Protein 3AI6 (pdb70)

Organism: Saimiriine herpesvirus 2 (NCBI:txid10381)

Foldseek 3Di:
DAPQAPAPD/DAPAPQAPD/DQAPAPQPD/DAPAPAPPD/DAPAPAPD/DQAPPAAPD

Radius of gyration: 22.97 Å; Cα contacts (8 Å, |Δi|>4): 149; chains: 6; bounding box: 13×13×76 Å

Structure (mmCIF, N/CA/C/O backbone):
data_3AI6
#
_entry.id   3AI6
#
_cell.length_a   26.362
_cell.length_b   25.920
_cell.length_c   80.158
_cell.angle_alpha   90.00
_cell.angle_beta   90.03
_cell.angle_gamma   90.00
#
_symmetry.space_group_name_H-M   'P 1 21 1'
#
loop_
_entity.id
_entity.type
_entity.pdbx_description
1 polymer 'collagen-like peptide'
2 water water
#
loop_
_atom_site.group_PDB
_atom_site.id
_atom_site.type_symbol
_atom_site.label_atom_id
_atom_site.label_alt_id
_atom_site.label_comp_id
_atom_site.label_asym_id
_atom_site.label_entity_id
_atom_site.label_seq_id
_atom_site.pdbx_PDB_ins_code
_atom_site.Cartn_x
_atom_site.Cartn_y
_atom_site.Cartn_z
_atom_site.occupancy
_atom_site.B_iso_or_equiv
_atom_site.auth_seq_id
_atom_site.auth_comp_id
_atom_site.auth_asym_id
_atom_site.auth_atom_id
_atom_site.pdbx_PDB_model_num
ATOM 15 N N . GLY A 1 3 ? 0.558 -0.649 -24.682 1.00 16.16 3 GLY A N 1
ATOM 16 C CA . GLY A 1 3 ? 0.071 0.522 -24.005 1.00 19.56 3 GLY A CA 1
ATOM 17 C C . GLY A 1 3 ? -0.802 0.213 -22.819 1.00 16.35 3 GLY A C 1
ATOM 18 O O . GLY A 1 3 ? -1.082 -0.923 -22.438 1.00 15.25 3 GLY A O 1
ATOM 33 N N . GLY A 1 6 ? 0.406 0.697 -16.193 1.00 10.41 6 GLY A N 1
ATOM 34 C CA . GLY A 1 6 ? 1.045 1.707 -15.355 1.00 9.30 6 GLY A CA 1
ATOM 35 C C . GLY A 1 6 ? 0.174 2.097 -14.170 1.00 9.08 6 GLY A C 1
ATOM 36 O O . GLY A 1 6 ? -0.834 1.507 -13.885 1.00 9.83 6 GLY A O 1
ATOM 51 N N . GLY A 1 9 ? 1.396 1.364 -7.525 1.00 9.14 9 GLY A N 1
A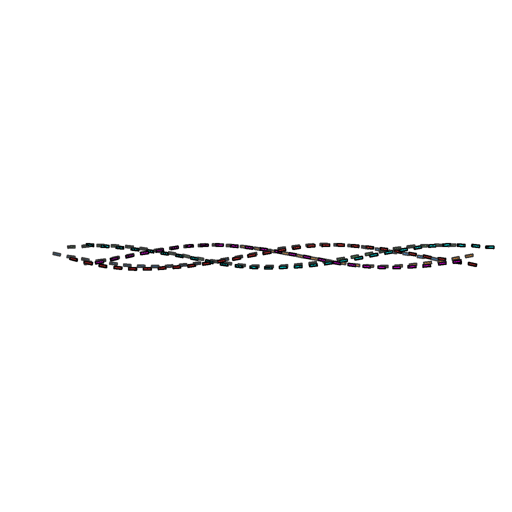TOM 52 C CA . GLY A 1 9 ? 2.668 1.679 -6.832 1.00 8.99 9 GLY A CA 1
ATOM 53 C C . GLY A 1 9 ? 2.488 2.543 -5.628 1.00 7.75 9 GLY A C 1
ATOM 54 O O . GLY A 1 9 ? 1.383 3.004 -5.258 1.00 8.82 9 GLY A O 1
ATOM 69 N N . GLY A 1 12 ? 2.720 1.156 0.993 1.00 8.70 12 GLY A N 1
ATOM 70 C CA . GLY A 1 12 ? 3.605 0.356 1.788 1.00 9.17 12 GLY A CA 1
ATOM 71 C C . GLY A 1 12 ? 4.171 1.051 3.000 1.00 9.63 12 GLY A C 1
ATOM 72 O O . GLY A 1 12 ? 3.864 2.208 3.284 1.00 8.77 12 GLY A O 1
ATOM 87 N N . GLY A 1 15 ? 3.139 -0.167 9.621 1.00 9.05 15 GLY A N 1
ATOM 88 C CA . GLY A 1 15 ? 3.113 -1.375 10.463 1.00 10.84 15 GLY A CA 1
ATOM 89 C C . GLY A 1 15 ? 4.122 -1.247 11.590 1.00 9.12 15 GLY A C 1
ATOM 90 O O . GLY A 1 15 ? 4.708 -0.206 11.872 1.00 10.59 15 GLY A O 1
ATOM 105 N N . GLY A 1 18 ? 2.679 -1.011 18.169 1.00 11.19 18 GLY A N 1
ATOM 106 C CA . GLY A 1 18 ? 1.648 -1.752 18.894 1.00 11.61 18 GLY A CA 1
ATOM 107 C C . GLY A 1 18 ? 2.176 -2.484 20.091 1.00 12.30 18 GLY A C 1
ATOM 108 O O . GLY A 1 18 ? 3.315 -2.338 20.421 1.00 12.20 18 GLY A O 1
ATOM 123 N N . GLY A 1 21 ? 1.270 -1.289 26.663 1.00 15.46 21 GLY A N 1
ATOM 124 C CA . GLY A 1 21 ? 0.101 -0.881 27.455 1.00 15.58 21 GLY A CA 1
ATOM 125 C C . GLY A 1 21 ? -0.098 -1.831 28.612 1.00 20.83 21 GLY A C 1
ATOM 126 O O . GLY A 1 21 ? 0.705 -2.711 28.898 1.00 25.37 21 GLY A O 1
ATOM 141 N N . GLY A 1 24 ? 0.439 -0.737 35.313 1.00 34.44 24 GLY A N 1
ATOM 142 C CA . GLY A 1 24 ? 0.030 0.479 35.982 1.00 37.57 24 GLY A CA 1
ATOM 143 C C . GLY A 1 24 ? -0.803 0.213 37.218 1.00 32.14 24 GLY A C 1
ATOM 144 O O . GLY A 1 24 ? -1.019 -0.931 37.633 1.00 42.34 24 GLY A O 1
ATOM 159 N N . GLY A 1 27 ? 0.371 0.680 43.926 0.50 22.17 27 GLY A N 1
ATOM 160 C CA . GLY A 1 27 ? 0.971 1.705 44.751 0.50 19.95 27 GLY A CA 1
ATOM 161 C C . GLY A 1 27 ? 0.128 2.121 45.942 0.50 14.50 27 GLY A C 1
ATOM 162 O O . GLY A 1 27 ? -0.917 1.555 46.227 0.50 12.61 27 GLY A O 1
ATOM 191 N N A GLY B 1 3 ? 3.122 -0.014 -30.298 0.50 10.57 3 GLY B N 1
ATOM 192 N N B GLY B 1 3 ? 2.602 -1.024 -21.796 0.50 13.38 3 GLY B N 1
ATOM 193 C CA A GLY B 1 3 ? 3.109 -1.223 -29.509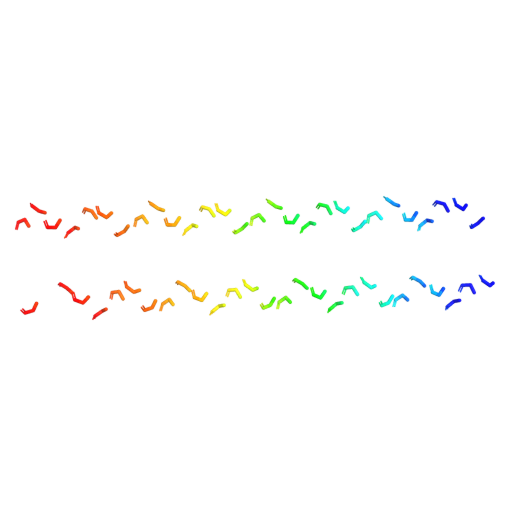 0.50 12.49 3 GLY B CA 1
ATOM 194 C CA B GLY B 1 3 ? 1.599 -1.747 -21.088 0.50 13.70 3 GLY B CA 1
ATOM 195 C C A GLY B 1 3 ? 4.075 -1.145 -28.346 0.50 10.19 3 GLY B C 1
ATOM 196 C C B GLY B 1 3 ? 2.151 -2.491 -19.910 0.50 12.41 3 GLY B C 1
ATOM 197 O O A GLY B 1 3 ? 4.603 -0.071 -28.055 0.50 11.91 3 GLY B O 1
ATOM 198 O O B GLY B 1 3 ? 3.315 -2.387 -19.568 0.50 11.83 3 GLY B O 1
ATOM 227 N N A GLY B 1 6 ? 2.602 -1.024 -21.796 0.50 13.38 6 GLY B N 1
ATOM 228 N N B GLY B 1 6 ? 1.321 -1.397 -13.288 0.50 8.99 6 GLY B N 1
ATOM 229 C CA A GLY B 1 6 ? 1.599 -1.747 -21.088 0.50 13.70 6 GLY B CA 1
ATOM 230 C CA B GLY B 1 6 ? 0.173 -1.052 -12.453 0.50 7.91 6 GLY B CA 1
ATOM 231 C C A GLY B 1 6 ? 2.151 -2.491 -19.910 0.50 12.41 6 GLY B C 1
ATOM 232 C C B GLY B 1 6 ? 0.010 -1.984 -11.276 0.50 8.90 6 GLY B C 1
ATOM 233 O O A GLY B 1 6 ? 3.315 -2.387 -19.568 0.50 11.83 6 GLY B O 1
ATOM 234 O O B GLY B 1 6 ? 0.891 -2.844 -11.046 0.50 9.28 6 GLY B O 1
ATOM 263 N N A GLY B 1 9 ? 1.321 -1.397 -13.288 0.50 8.99 9 GLY B N 1
ATOM 264 N N B GLY B 1 9 ? 0.535 -0.718 -4.706 0.50 9.70 9 GLY B N 1
ATOM 265 C CA A GLY B 1 9 ? 0.173 -1.052 -12.453 0.50 7.91 9 GLY B CA 1
ATOM 266 C CA B GLY B 1 9 ? 0.015 0.515 -4.053 0.50 10.97 9 GLY B CA 1
ATOM 267 C C A GLY B 1 9 ? 0.010 -1.984 -11.276 0.50 8.90 9 GLY B C 1
ATOM 268 C C B GLY B 1 9 ? -0.800 0.169 -2.849 0.50 9.62 9 GLY B C 1
ATOM 269 O O A GLY B 1 9 ? 0.891 -2.844 -11.046 0.50 9.28 9 GLY B O 1
ATOM 270 O O B GLY B 1 9 ? -1.079 -0.968 -2.463 0.50 10.05 9 GLY B O 1
ATOM 299 N N A GLY B 1 12 ? 0.535 -0.718 -4.706 0.50 9.70 12 GLY B N 1
ATOM 300 N N B GLY B 1 12 ? 0.406 0.691 3.778 0.50 9.07 12 GLY B N 1
ATOM 301 C CA A GLY B 1 12 ? 0.015 0.515 -4.053 0.50 10.97 12 GLY B CA 1
ATOM 302 C CA B GLY B 1 12 ? 1.038 1.671 4.643 0.50 8.37 12 GLY B CA 1
ATOM 303 C C A GLY B 1 12 ? -0.800 0.169 -2.849 0.50 9.62 12 GLY B C 1
ATOM 304 C C B GLY B 1 12 ? 0.174 2.089 5.840 0.50 7.17 12 GLY B C 1
ATOM 305 O O A GLY B 1 12 ? -1.079 -0.968 -2.463 0.50 10.05 12 GLY B O 1
ATOM 306 O O B GLY B 1 12 ? -0.843 1.501 6.111 0.50 8.22 12 GLY B O 1
ATOM 335 N N A GLY B 1 15 ? 0.406 0.691 3.778 0.50 9.07 15 GLY B N 1
ATOM 336 N N B GLY B 1 15 ? 1.423 1.376 12.484 0.50 9.04 15 GLY B N 1
ATOM 337 C CA A GLY B 1 15 ? 1.038 1.671 4.643 0.50 8.37 15 GLY B CA 1
ATOM 338 C CA B GLY B 1 15 ? 2.663 1.663 13.185 0.50 9.09 15 GLY B CA 1
ATOM 339 C C A GLY B 1 15 ? 0.174 2.089 5.840 0.50 7.17 15 GLY B C 1
ATOM 340 C C B GLY B 1 15 ? 2.488 2.545 14.408 0.50 8.61 15 GLY B C 1
ATOM 341 O O A GLY B 1 15 ? -0.843 1.501 6.111 0.50 8.22 15 GLY B O 1
ATOM 342 O O B GLY B 1 15 ? 1.3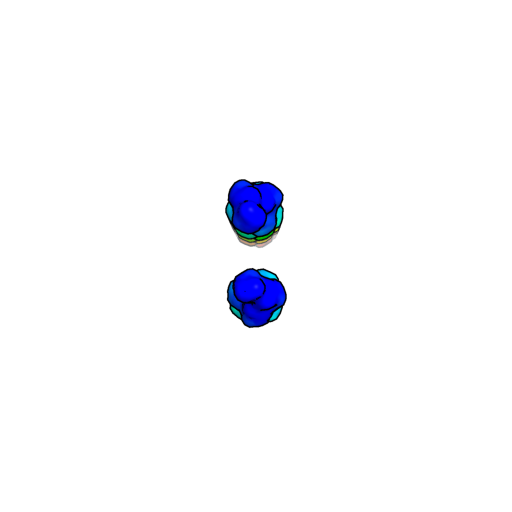91 3.003 14.733 0.50 9.93 15 GLY B O 1
ATOM 371 N N A GLY B 1 18 ? 1.423 1.376 12.484 0.50 9.04 18 GLY B N 1
ATOM 372 N N B GLY B 1 18 ? 2.746 1.196 20.983 0.50 11.46 18 GLY B N 1
ATOM 373 C CA A GLY B 1 18 ? 2.663 1.663 13.185 0.50 9.09 18 GLY B CA 1
ATOM 374 C CA B GLY B 1 18 ? 3.567 0.343 21.780 0.50 11.86 18 GLY B CA 1
ATOM 375 C C A GLY B 1 18 ? 2.488 2.545 14.408 0.50 8.61 18 GLY B C 1
ATOM 376 C C B GLY B 1 18 ? 4.193 1.052 22.977 0.50 14.00 18 GLY B C 1
ATOM 377 O O A GLY B 1 18 ? 1.391 3.003 14.733 0.50 9.93 18 GLY B O 1
ATOM 378 O O B GLY B 1 18 ? 3.886 2.216 23.254 0.50 12.88 18 GLY B O 1
ATOM 407 N N A GLY B 1 21 ? 2.746 1.196 20.983 0.50 11.46 21 GLY B N 1
ATOM 408 N N B GLY B 1 21 ? 3.216 -0.065 29.710 0.50 18.71 21 GLY B N 1
ATOM 409 C CA A GLY B 1 21 ? 3.567 0.343 21.780 0.50 11.86 21 GLY B CA 1
ATOM 410 C CA B GLY B 1 21 ? 3.180 -1.339 30.439 0.50 21.66 21 GLY B CA 1
ATOM 411 C C A GLY B 1 21 ? 4.193 1.052 22.977 0.50 14.00 21 GLY B C 1
ATOM 412 C C B GLY B 1 21 ? 4.146 -1.269 31.610 0.50 19.43 21 GLY B C 1
ATOM 413 O O A GLY B 1 21 ? 3.886 2.216 23.254 0.50 12.88 21 GLY B O 1
ATOM 414 O O B GLY B 1 21 ? 4.777 -0.220 31.799 0.50 35.45 21 GLY B O 1
ATOM 443 N N A GLY B 1 24 ? 3.216 -0.065 29.710 0.50 18.71 24 GLY B N 1
ATOM 444 N N B GLY B 1 24 ? 2.606 -1.071 38.289 0.50 30.17 24 GLY B N 1
ATOM 445 C CA A GLY B 1 24 ? 3.180 -1.339 30.439 0.50 21.66 24 GLY B CA 1
ATOM 446 C CA B GLY B 1 24 ? 1.564 -1.826 38.975 0.50 37.62 24 GLY B CA 1
ATOM 447 C C A GLY B 1 24 ? 4.146 -1.269 31.610 0.50 19.43 24 GLY B C 1
ATOM 448 C C B GLY B 1 24 ? 2.072 -2.558 40.201 0.50 37.96 24 GLY B C 1
ATOM 449 O O A GLY B 1 24 ? 4.777 -0.220 31.799 0.50 35.45 24 GLY B O 1
ATOM 450 O O B GLY B 1 24 ? 3.263 -2.489 40.578 0.50 40.07 24 GLY B O 1
ATOM 479 N N A GLY B 1 27 ? 2.606 -1.071 38.289 0.50 30.17 27 GLY B N 1
ATOM 480 N N B GLY B 1 27 ? 1.381 -1.445 46.864 0.50 12.93 27 GLY B N 1
ATOM 481 C CA A GLY B 1 27 ? 1.564 -1.826 38.975 0.50 37.62 27 GLY B CA 1
ATOM 482 C CA B GLY B 1 27 ? 0.215 -1.014 47.601 0.50 11.67 27 GLY B CA 1
ATOM 483 C C A GLY B 1 27 ? 2.072 -2.558 40.201 0.50 37.96 27 GLY B C 1
ATOM 484 C C B GLY B 1 27 ? -0.011 -1.884 48.847 0.50 11.64 27 GLY B C 1
ATOM 485 O O A GLY B 1 27 ? 3.263 -2.489 40.578 0.50 40.07 27 GLY B O 1
ATOM 486 O O B GLY B 1 27 ? 0.841 -2.697 49.193 0.50 15.84 27 GLY B O 1
ATOM 501 N N . GLY C 1 3 ? 1.332 1.397 -27.492 1.00 14.50 3 GLY C N 1
ATOM 502 C CA . GLY C 1 3 ? 2.591 1.705 -26.835 1.00 13.43 3 GLY C CA 1
ATOM 503 C C . GLY C 1 3 ? 2.385 2.562 -25.611 1.00 12.73 3 GLY C C 1
ATOM 504 O O . GLY C 1 3 ? 1.298 3.035 -25.271 1.00 14.32 3 GLY C O 1
ATOM 519 N N . GLY C 1 6 ? 2.700 1.203 -18.982 1.00 10.96 6 GLY C N 1
ATOM 520 C CA . GLY C 1 6 ? 3.547 0.347 -18.208 1.00 10.88 6 GLY C CA 1
ATOM 521 C C . GLY C 1 6 ? 4.160 1.054 -17.010 1.00 11.27 6 GLY C C 1
ATOM 522 O O . GLY C 1 6 ? 3.841 2.210 -16.684 1.00 11.21 6 GLY C O 1
ATOM 537 N N . GLY C 1 9 ? 3.136 -0.158 -10.353 1.00 8.75 9 GLY C N 1
ATOM 538 C CA . GLY C 1 9 ? 3.182 -1.410 -9.605 1.00 10.21 9 GLY C CA 1
ATOM 539 C C . GLY C 1 9 ? 4.134 -1.262 -8.417 1.00 8.60 9 GLY C C 1
ATOM 540 O O . GLY C 1 9 ? 4.688 -0.236 -8.132 1.00 10.25 9 GLY C O 1
ATOM 555 N N . GLY C 1 12 ? 2.636 -1.039 -1.842 1.00 10.06 12 GLY C N 1
ATOM 556 C CA . GLY C 1 12 ? 1.632 -1.760 -1.132 1.00 9.20 12 GLY C CA 1
ATOM 557 C C . GLY C 1 12 ? 2.156 -2.537 0.090 1.00 10.12 12 GLY C C 1
ATOM 558 O O . GLY C 1 12 ? 3.314 -2.371 0.436 1.00 9.15 12 GLY C O 1
ATOM 573 N N . GLY C 1 15 ? 1.305 -1.387 6.704 1.00 8.55 15 GLY C N 1
ATOM 574 C CA . GLY C 1 15 ? 0.204 -1.030 7.546 1.00 7.49 15 GLY C CA 1
ATOM 575 C C . GLY C 1 15 ? 0.036 -1.983 8.720 1.00 8.92 15 GLY C C 1
ATOM 576 O O . GLY C 1 15 ? 0.871 -2.835 8.969 1.00 9.80 15 GLY C O 1
ATOM 591 N N . GLY C 1 18 ? 0.546 -0.689 15.240 1.00 11.05 18 GLY C N 1
ATOM 592 C CA . GLY C 1 18 ? 0.072 0.465 15.976 1.00 13.56 18 GLY C CA 1
ATOM 593 C C . GLY C 1 18 ? -0.787 0.135 17.171 1.00 12.25 18 GLY C C 1
ATOM 594 O O . GLY C 1 18 ? -1.048 -0.991 17.574 1.00 12.48 18 GLY C O 1
ATOM 609 N N . GLY C 1 21 ? 0.373 0.688 23.788 1.00 12.63 21 GLY C N 1
ATOM 610 C CA . GLY C 1 21 ? 1.016 1.759 24.573 1.00 12.87 21 GLY C CA 1
ATOM 611 C C . GLY C 1 21 ? 0.219 2.170 25.787 1.00 12.45 21 GLY C C 1
ATOM 612 O O . GLY C 1 21 ? -0.828 1.612 26.117 1.00 13.65 21 GLY C O 1
ATOM 627 N N . GLY C 1 24 ? 1.459 1.367 32.499 1.00 19.13 24 GLY C N 1
ATOM 628 C CA . GLY C 1 24 ? 2.703 1.614 33.234 1.00 19.90 24 GLY C CA 1
ATOM 629 C C . GLY C 1 24 ? 2.518 2.514 34.448 1.00 20.89 24 GLY C C 1
ATOM 630 O O . GLY C 1 24 ? 1.415 2.950 34.767 1.00 22.54 24 GLY C O 1
ATOM 645 N N . GLY C 1 27 ? 2.791 1.225 41.111 0.50 28.81 27 GLY C N 1
ATOM 646 C CA . GLY C 1 27 ? 3.610 0.331 41.909 0.50 21.86 27 GLY C CA 1
ATOM 647 C C . GLY C 1 27 ? 4.183 1.021 43.130 0.50 20.65 27 GLY C C 1
ATOM 648 O O . GLY C 1 27 ? 3.835 2.162 43.430 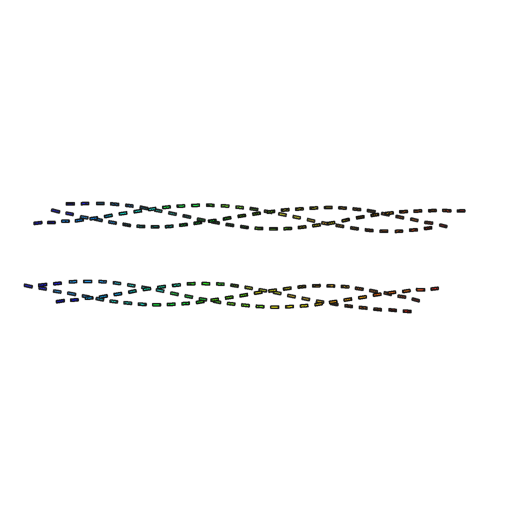0.50 17.08 27 GLY C O 1
ATOM 663 N N . GLY D 1 3 ? 10.649 -10.384 -28.888 1.00 20.31 3 GLY D N 1
ATOM 664 C CA . GLY D 1 3 ? 9.591 -9.590 -28.305 1.00 18.79 3 GLY D CA 1
ATOM 665 C C . GLY D 1 3 ? 9.056 -10.235 -27.010 1.00 16.20 3 GLY D C 1
ATOM 666 O O . GLY D 1 3 ? 9.453 -11.325 -26.598 1.00 22.79 3 GLY D O 1
ATOM 681 N N . GLY D 1 6 ? 10.036 -9.105 -20.370 1.00 11.28 6 GLY D N 1
ATOM 682 C CA . GLY D 1 6 ? 10.050 -7.901 -19.571 1.00 9.92 6 GLY D CA 1
ATOM 683 C C . GLY D 1 6 ? 9.049 -7.989 -18.405 1.00 9.79 6 GLY D C 1
ATOM 684 O O . GLY D 1 6 ? 8.478 -9.045 -18.174 1.00 9.71 6 GLY D O 1
ATOM 699 N N . GLY D 1 9 ? 10.602 -8.194 -11.864 1.00 10.06 9 GLY D N 1
ATOM 700 C CA . GLY D 1 9 ? 11.610 -7.491 -11.132 1.00 9.53 9 GLY D CA 1
ATOM 701 C C . GLY D 1 9 ? 11.067 -6.755 -9.943 1.00 8.26 9 GLY D C 1
ATOM 702 O O . GLY D 1 9 ? 9.909 -6.824 -9.565 1.00 10.82 9 GLY D O 1
ATOM 717 N N . GLY D 1 12 ? 11.865 -7.940 -3.324 1.00 7.76 12 GLY D N 1
ATOM 718 C CA . GLY D 1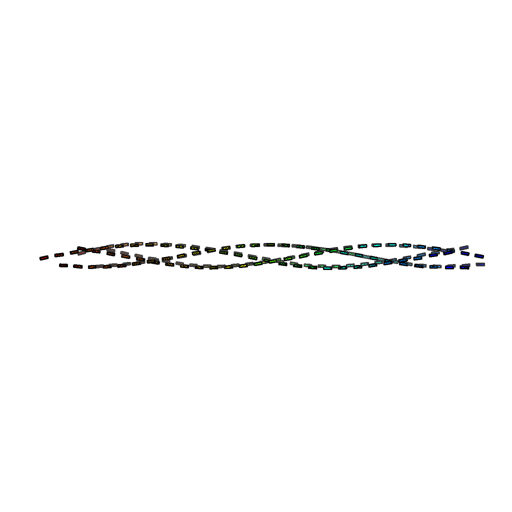 12 ? 13.047 -8.220 -2.535 1.00 9.03 12 GLY D CA 1
ATOM 719 C C . GLY D 1 12 ? 13.182 -7.270 -1.349 1.00 6.87 12 GLY D C 1
ATOM 720 O O . GLY D 1 12 ? 12.360 -6.432 -1.047 1.00 7.51 12 GLY D O 1
ATOM 735 N N . GLY D 1 15 ? 12.647 -8.591 5.269 1.00 9.88 15 GLY D N 1
ATOM 736 C CA . GLY D 1 15 ? 13.104 -9.776 5.949 1.00 9.34 15 GLY D CA 1
ATOM 737 C C . GLY D 1 15 ? 14.000 -9.419 7.112 1.00 11.27 15 GLY D C 1
ATOM 738 O O . GLY D 1 15 ? 14.189 -8.232 7.465 1.00 12.97 15 GLY D O 1
ATOM 753 N N . GLY D 1 18 ? 12.737 -9.982 13.782 1.00 9.17 18 GLY D N 1
ATOM 754 C CA . GLY D 1 18 ? 12.061 -10.940 14.658 1.00 10.72 18 GLY D CA 1
ATOM 755 C C . GLY D 1 18 ? 12.967 -11.313 15.826 1.00 9.98 18 GLY D C 1
ATOM 756 O O . GLY D 1 18 ? 14.028 -10.745 16.048 1.00 9.09 18 GLY D O 1
ATOM 771 N N . GLY D 1 21 ? 11.776 -10.604 22.505 1.00 12.54 21 GLY D N 1
ATOM 772 C CA . GLY D 1 21 ? 10.461 -10.793 23.171 1.00 13.67 21 GLY D CA 1
ATOM 773 C C . GLY D 1 21 ? 10.626 -11.722 24.356 1.00 17.19 21 GLY D C 1
ATOM 774 O O . GLY D 1 21 ? 11.700 -12.216 24.722 1.00 17.39 21 GLY D O 1
ATOM 789 N N . GLY D 1 24 ? 10.421 -10.462 31.054 1.00 26.70 24 GLY D N 1
ATOM 790 C CA . GLY D 1 24 ? 9.400 -9.695 31.755 1.00 23.65 24 GLY D CA 1
ATOM 791 C C . GLY D 1 24 ? 8.936 -10.430 32.992 1.00 24.16 24 GLY D C 1
ATOM 792 O O . GLY D 1 24 ? 9.363 -11.527 33.274 1.00 40.85 24 GLY D O 1
ATOM 807 N N . GLY D 1 27 ? 10.018 -9.065 39.657 0.50 34.82 27 GLY D N 1
ATOM 808 C CA . GLY D 1 27 ? 10.037 -7.819 40.403 0.50 29.06 27 GLY D CA 1
ATOM 809 C C . GLY D 1 27 ? 9.096 -7.826 41.585 0.50 26.58 27 GLY D C 1
ATOM 810 O O . GLY D 1 27 ? 8.488 -8.829 41.939 0.50 16.33 27 GLY D O 1
ATOM 825 N N . GLY E 1 3 ? 12.740 -9.932 -26.117 1.00 12.24 3 GLY E N 1
ATOM 826 C CA . GLY E 1 3 ? 12.078 -10.924 -25.319 1.00 15.00 3 GLY E CA 1
ATOM 827 C C . GLY E 1 3 ? 12.934 -11.310 -24.130 1.00 12.44 3 GLY E C 1
ATOM 828 O O . GLY E 1 3 ? 13.978 -10.713 -23.875 1.00 13.74 3 GLY E O 1
ATOM 843 N N . GLY E 1 6 ? 11.774 -10.641 -17.449 1.00 13.02 6 GLY E N 1
ATOM 844 C CA . GLY E 1 6 ? 10.549 -10.809 -16.716 1.00 12.29 6 GLY E CA 1
ATOM 845 C C . GLY E 1 6 ? 10.697 -11.789 -15.563 1.00 13.43 6 GLY E C 1
ATOM 846 O O . GLY E 1 6 ? 11.764 -12.252 -15.207 1.00 13.75 6 GLY E O 1
ATOM 861 N N . GLY E 1 9 ? 10.489 -10.427 -8.993 1.00 10.29 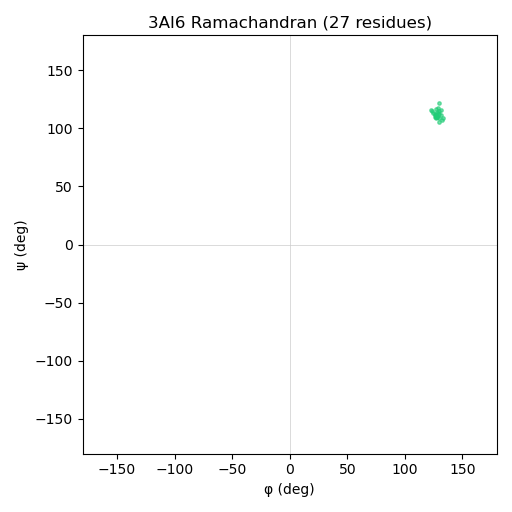9 GLY E N 1
ATOM 862 C CA . GLY E 1 9 ? 9.587 -9.542 -8.224 1.00 9.82 9 GLY E CA 1
ATOM 863 C C . GLY E 1 9 ? 9.061 -10.307 -7.013 1.00 8.68 9 GLY E C 1
ATOM 864 O O . GLY E 1 9 ? 9.422 -11.427 -6.654 1.00 11.66 9 GLY E O 1
ATOM 879 N N . GLY E 1 12 ? 10.023 -9.092 -0.378 1.00 8.99 12 GLY E N 1
ATOM 880 C CA . GLY E 1 12 ? 10.044 -7.903 0.433 1.00 7.39 12 GLY E CA 1
ATOM 881 C C . GLY E 1 12 ? 9.018 -7.990 1.586 1.00 7.61 12 GLY E C 1
ATOM 882 O O . GLY E 1 12 ? 8.480 -9.067 1.849 1.00 7.45 12 GLY E O 1
ATOM 897 N N . GLY E 1 15 ? 10.622 -8.177 8.120 1.00 9.21 15 GLY E N 1
ATOM 898 C CA . GLY E 1 15 ? 11.641 -7.485 8.855 1.00 9.09 15 GLY E CA 1
ATOM 899 C C . GLY E 1 15 ? 11.073 -6.751 10.043 1.00 8.49 15 GLY E C 1
ATOM 900 O O . GLY E 1 15 ? 9.917 -6.814 10.362 1.00 10.58 15 GLY E O 1
ATOM 915 N N . GLY E 1 18 ? 11.859 -7.909 16.679 1.00 8.66 18 GLY E N 1
ATOM 916 C CA . GLY E 1 18 ? 13.075 -8.205 17.469 1.00 9.63 18 GLY E CA 1
ATOM 917 C C . GLY E 1 18 ? 13.220 -7.283 18.670 1.00 8.39 18 GLY E C 1
ATOM 918 O O . GLY E 1 18 ? 12.394 -6.438 18.930 1.00 9.60 18 GLY E O 1
ATOM 933 N N . GLY E 1 21 ? 12.671 -8.588 25.315 1.00 12.42 21 GLY E N 1
ATOM 934 C CA . GLY E 1 21 ? 13.105 -9.808 25.949 1.00 12.86 21 GLY E CA 1
ATOM 935 C C . GLY E 1 21 ? 13.960 -9.449 27.147 1.00 18.57 21 GLY E C 1
ATOM 936 O O . GLY E 1 21 ? 14.160 -8.287 27.477 1.00 22.51 21 GLY E O 1
ATOM 951 N N . GLY E 1 24 ? 12.893 -10.215 33.809 1.00 32.17 24 GLY E N 1
ATOM 952 C CA . GLY E 1 24 ? 12.294 -11.331 34.547 1.00 39.58 24 GLY E CA 1
ATOM 953 C C . GLY E 1 24 ? 13.147 -11.623 35.780 1.00 41.52 24 GLY E C 1
ATOM 954 O O . GLY E 1 24 ? 14.235 -11.075 35.877 1.00 41.88 24 GLY E O 1
ATOM 990 N N A GLY F 1 3 ? 10.600 -8.101 -31.865 0.50 13.70 3 GLY F N 1
ATOM 991 N N B GLY F 1 3 ? 11.827 -7.874 -23.319 0.50 11.75 3 GLY F N 1
ATOM 992 C CA A GLY F 1 3 ? 11.706 -7.487 -31.169 0.50 12.87 3 GLY F CA 1
ATOM 993 C CA B GLY F 1 3 ? 12.981 -8.194 -22.500 0.50 12.14 3 GLY F CA 1
ATOM 994 C C A GLY F 1 3 ? 11.211 -6.735 -29.947 0.50 12.19 3 GLY F C 1
ATOM 995 C C B GLY F 1 3 ? 13.154 -7.263 -21.325 0.50 9.74 3 GLY F C 1
ATOM 996 O O A GLY F 1 3 ? 10.020 -6.800 -29.624 0.50 13.33 3 GLY F O 1
ATOM 997 O O B GLY F 1 3 ? 12.336 -6.391 -21.023 0.50 10.94 3 GLY F O 1
ATOM 1026 N N A GLY F 1 6 ? 11.827 -7.874 -23.319 0.50 11.75 6 GLY F N 1
ATOM 1027 N N B GLY F 1 6 ? 12.641 -8.618 -14.720 0.50 10.35 6 GLY F N 1
ATOM 1028 C CA A GLY F 1 6 ? 12.981 -8.194 -22.500 0.50 12.14 6 GLY F CA 1
ATOM 1029 C CA B GLY F 1 6 ? 13.121 -9.780 -14.037 0.50 9.33 6 GLY F CA 1
ATOM 1030 C C A GLY F 1 6 ? 13.154 -7.263 -21.325 0.50 9.74 6 GLY F C 1
ATOM 1031 C C B GLY F 1 6 ? 13.972 -9.435 -12.848 0.50 12.29 6 GLY F C 1
ATOM 1032 O O A GLY F 1 6 ? 12.336 -6.391 -21.023 0.50 10.94 6 GLY F O 1
ATOM 1033 O O B GLY F 1 6 ? 14.216 -8.268 -12.509 0.50 13.69 6 GLY F O 1
ATOM 1062 N N A GLY F 1 9 ? 12.641 -8.618 -14.720 0.50 10.35 9 GLY F N 1
ATOM 1063 N N B GLY F 1 9 ? 12.721 -9.973 -6.185 0.50 7.91 9 GLY F N 1
ATOM 1064 C CA A GLY F 1 9 ? 13.121 -9.780 -14.037 0.50 9.33 9 GLY F CA 1
ATOM 1065 C CA B GLY F 1 9 ? 12.075 -10.942 -5.330 0.50 10.40 9 GLY F CA 1
ATOM 1066 C C A GLY F 1 9 ? 13.972 -9.435 -12.848 0.50 12.29 9 GLY F C 1
ATOM 1067 C C B GLY F 1 9 ? 12.993 -11.329 -4.146 0.50 8.84 9 GLY F C 1
ATOM 1068 O O A GLY F 1 9 ? 14.216 -8.268 -12.509 0.50 13.69 9 GLY F O 1
ATOM 1069 O O B GLY F 1 9 ? 14.031 -10.729 -3.926 0.50 8.74 9 GLY F O 1
ATOM 1098 N N A GLY F 1 12 ? 12.721 -9.973 -6.185 0.50 7.91 12 GLY F N 1
ATOM 1099 N N B GLY F 1 12 ? 11.786 -10.617 2.530 0.50 9.59 12 GLY F N 1
ATOM 1100 C CA A GLY F 1 12 ? 12.075 -10.942 -5.330 0.50 10.40 12 GLY F CA 1
ATOM 1101 C CA B GLY F 1 12 ? 10.542 -10.783 3.240 0.50 9.43 12 GLY F CA 1
ATOM 1102 C C A GLY F 1 12 ? 12.993 -11.329 -4.146 0.50 8.84 12 GLY F C 1
ATOM 1103 C C B GLY F 1 12 ? 10.707 -11.765 4.388 0.50 10.80 12 GLY F C 1
ATOM 1104 O O A GLY F 1 12 ? 14.031 -10.729 -3.926 0.50 8.74 12 GLY F O 1
ATOM 1105 O O B GLY F 1 12 ? 11.807 -12.211 4.704 0.50 11.25 12 GLY F O 1
ATOM 1134 N N A GLY F 1 15 ? 11.786 -10.617 2.530 0.50 9.59 15 GLY F N 1
ATOM 1135 N N B GLY F 1 15 ? 10.526 -10.457 11.024 0.50 9.48 15 GLY F N 1
ATOM 1136 C CA A GLY F 1 15 ? 10.542 -10.783 3.240 0.50 9.43 15 GLY F CA 1
ATOM 1137 C CA B GLY F 1 15 ? 9.595 -9.581 11.728 0.50 10.33 15 GLY F CA 1
ATOM 1138 C C A GLY F 1 15 ? 10.707 -11.765 4.388 0.50 10.80 15 GLY F C 1
ATOM 1139 C C B GLY F 1 15 ? 9.056 -10.293 12.943 0.50 9.41 15 GLY F C 1
ATOM 1140 O O A GLY F 1 15 ? 11.807 -12.211 4.704 0.50 11.25 15 GLY F O 1
ATOM 1141 O O B GLY F 1 15 ? 9.433 -11.403 13.339 0.50 12.72 15 GLY F O 1
ATOM 1170 N N A GLY F 1 18 ? 10.526 -10.457 11.024 0.50 9.48 18 GLY F N 1
ATOM 1171 N N B GLY F 1 18 ? 10.055 -9.059 19.608 0.50 10.66 18 GLY F N 1
ATOM 1172 C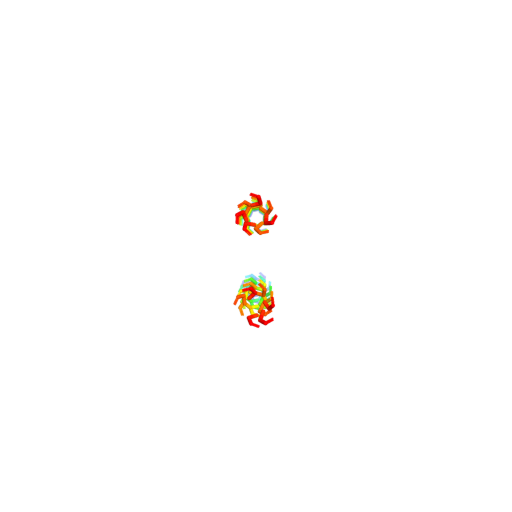 CA A GLY F 1 18 ? 9.595 -9.581 11.728 0.50 10.33 18 GLY F CA 1
ATOM 1173 C CA B GLY F 1 18 ? 10.037 -7.844 20.382 0.50 10.70 18 GLY F CA 1
ATOM 1174 C C A GLY F 1 18 ? 9.056 -10.293 12.943 0.50 9.41 18 GLY F C 1
ATOM 1175 C C B GLY F 1 18 ? 9.047 -7.957 21.553 0.50 11.99 18 GLY F C 1
ATOM 1176 O O A GLY F 1 18 ? 9.433 -11.403 13.339 0.50 12.72 18 GLY F O 1
ATOM 1177 O O B GLY F 1 18 ? 8.477 -9.013 21.833 0.50 11.15 18 GLY F O 1
ATOM 1206 N N A GLY F 1 21 ? 10.055 -9.059 19.608 0.50 10.66 21 GLY F N 1
ATOM 1207 N N B GLY F 1 21 ? 10.569 -8.155 28.078 0.50 16.15 21 GLY F N 1
ATOM 1208 C CA A GLY F 1 21 ? 10.037 -7.844 20.382 0.50 10.70 21 GLY F CA 1
ATOM 1209 C CA B GLY F 1 21 ? 11.549 -7.512 28.933 0.50 18.75 21 GLY F CA 1
ATOM 1210 C C A GLY F 1 21 ? 9.047 -7.957 21.553 0.50 11.99 21 GLY F C 1
ATOM 1211 C C B GLY F 1 21 ? 10.991 -6.750 30.113 0.50 19.62 21 GLY F C 1
ATOM 1212 O O A GLY F 1 21 ? 8.477 -9.013 21.833 0.50 11.15 21 GLY F O 1
ATOM 1213 O O B GLY F 1 21 ? 9.796 -6.751 30.426 0.50 29.37 21 GLY F O 1
ATOM 1242 N N A GLY F 1 24 ? 10.569 -8.155 28.078 0.50 16.15 24 GLY F N 1
ATOM 1243 N N B GLY F 1 24 ? 12.129 -7.884 36.619 0.50 28.76 24 GLY F N 1
ATOM 1244 C CA A GLY F 1 24 ? 11.549 -7.512 28.933 0.50 18.75 24 GLY F CA 1
ATOM 1245 C CA B GLY F 1 24 ? 13.265 -8.043 37.472 0.50 28.28 24 GLY F CA 1
ATOM 1246 C C A GLY F 1 24 ? 10.991 -6.750 30.113 0.50 19.62 24 GLY F C 1
ATOM 1247 C C B GLY F 1 24 ? 13.253 -7.249 38.758 0.50 28.25 24 GLY F C 1
ATOM 1248 O O A GLY F 1 24 ? 9.796 -6.751 30.426 0.50 29.37 24 GLY F O 1
ATOM 1249 O O B GLY F 1 24 ? 12.341 -6.496 39.074 0.50 30.69 24 GLY F O 1
ATOM 1278 N N A GLY F 1 27 ? 12.129 -7.884 36.619 0.50 28.76 27 GLY F N 1
ATOM 1279 N N B GLY F 1 27 ? 12.630 -8.670 45.428 0.50 20.26 27 GLY F N 1
ATOM 1280 C CA A GLY F 1 27 ? 13.265 -8.043 37.472 0.50 28.28 27 GLY F CA 1
ATOM 1281 C CA B GLY F 1 27 ? 13.200 -9.829 46.086 0.50 20.05 27 GLY F CA 1
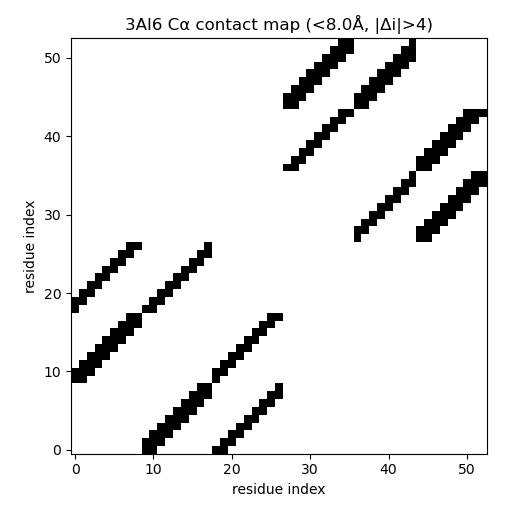ATOM 1282 C C A GLY F 1 27 ? 13.253 -7.249 38.758 0.50 28.25 27 GLY F C 1
ATOM 1283 C C B GLY F 1 27 ? 13.986 -9.497 47.334 0.50 18.96 27 GLY F C 1
ATOM 1284 O O A GLY F 1 27 ? 12.341 -6.496 39.074 0.50 30.69 27 GLY F O 1
ATOM 1285 O O B GLY F 1 27 ? 14.258 -8.350 47.694 0.50 27.36 27 GLY F O 1
#

B-factor: mean 18.51, std 10.57, range [6.87, 119.57]

InterPro domains:
  IPR008160 Collagen triple helix repeat [PF01391] (15-69)
  IPR017095 Saimiri transformation-associated protein [PIRSF037035] (1-99)

Sequence (53 aa):
GGGGGGGGGGGGGGGGGGGGGGGGGGGGGGGGGGGGGGGGGGGGGGGGGGGGGGGGGGGGGGGGGGGGGGG

Secondary structure (DSSP, 8-state):
---------/---------/---------/---------/--------/---------

Solvent-accessible surface area: 8612 Å² total